Protein AF-A0A1M4ZNV3-F1 (afdb_monomer_lite)

Sequence (64 aa):
MVWDYFILVSLVVSAMALYFNTISIIKKIHRGEETFKDTFLGSILFGYIMLCFFTRILSILNHV

Radius of gyration: 15.31 Å; chains: 1; bounding box: 41×15×41 Å

Structure (mmCIF, N/CA/C/O backbone):
data_AF-A0A1M4ZNV3-F1
#
_entry.id   AF-A0A1M4ZNV3-F1
#
loop_
_atom_site.group_PDB
_atom_site.id
_atom_site.type_symbol
_atom_site.label_atom_id
_atom_site.label_alt_id
_atom_site.label_comp_id
_atom_site.label_asym_id
_atom_site.label_entity_id
_atom_site.label_seq_id
_atom_site.pdbx_PDB_ins_code
_atom_site.Cartn_x
_atom_site.Cartn_y
_atom_site.Cartn_z
_atom_site.occupancy
_atom_site.B_iso_or_equiv
_atom_site.auth_seq_id
_atom_site.auth_comp_id
_atom_site.auth_asym_id
_atom_site.auth_atom_id
_atom_site.pdbx_PDB_model_num
ATOM 1 N N . MET A 1 1 ? 9.504 -0.623 -22.338 1.00 59.84 1 MET A N 1
ATOM 2 C CA . MET A 1 1 ? 8.267 0.099 -22.717 1.00 59.84 1 MET A CA 1
ATOM 3 C C . MET A 1 1 ? 7.015 -0.520 -22.098 1.00 59.84 1 MET A C 1
ATOM 5 O O . MET A 1 1 ? 6.492 0.087 -21.180 1.00 59.84 1 MET A O 1
ATOM 9 N N . VAL A 1 2 ? 6.533 -1.706 -22.504 1.00 64.75 2 VAL A N 1
ATOM 10 C CA . VAL A 1 2 ? 5.266 -2.275 -21.961 1.00 64.75 2 VAL A CA 1
ATOM 11 C C . VAL A 1 2 ? 5.328 -2.558 -20.450 1.00 64.75 2 VAL A C 1
ATOM 13 O O . VAL A 1 2 ? 4.409 -2.214 -19.712 1.00 64.75 2 VAL A O 1
ATOM 16 N N . TRP A 1 3 ? 6.444 -3.114 -19.971 1.00 63.28 3 TRP A N 1
ATOM 17 C CA . TRP A 1 3 ? 6.657 -3.404 -18.548 1.00 63.28 3 TRP A CA 1
ATOM 18 C C . TRP A 1 3 ? 6.726 -2.148 -17.670 1.00 63.28 3 TRP A C 1
ATOM 20 O O . TRP A 1 3 ? 6.254 -2.164 -16.538 1.00 63.28 3 TRP A O 1
ATOM 30 N N . ASP A 1 4 ? 7.249 -1.041 -18.201 1.00 68.69 4 ASP A N 1
ATOM 31 C CA . ASP A 1 4 ? 7.385 0.218 -17.459 1.00 68.69 4 ASP A CA 1
ATOM 32 C C . ASP A 1 4 ? 6.018 0.870 -17.214 1.00 68.69 4 ASP A C 1
ATOM 34 O O . ASP A 1 4 ? 5.748 1.361 -16.119 1.00 68.69 4 ASP A O 1
ATOM 38 N N . TYR A 1 5 ? 5.113 0.785 -18.196 1.00 71.12 5 TYR A N 1
ATOM 39 C CA . TYR A 1 5 ? 3.721 1.210 -18.037 1.00 71.12 5 TYR A CA 1
ATOM 40 C C . TYR A 1 5 ? 2.972 0.359 -17.012 1.00 71.12 5 TYR A C 1
ATOM 42 O O . TYR A 1 5 ? 2.249 0.902 -16.180 1.00 71.12 5 TYR A O 1
ATOM 50 N N . PHE A 1 6 ? 3.160 -0.963 -17.035 1.00 70.12 6 PHE A N 1
ATOM 51 C CA . PHE A 1 6 ? 2.497 -1.857 -16.084 1.00 70.12 6 PHE A CA 1
ATOM 52 C C . PHE A 1 6 ? 2.914 -1.562 -14.635 1.00 70.12 6 PHE A C 1
ATOM 54 O O . PHE A 1 6 ? 2.079 -1.557 -13.729 1.00 70.12 6 PHE A O 1
ATOM 61 N N . ILE A 1 7 ? 4.195 -1.246 -14.423 1.00 70.19 7 ILE A N 1
ATOM 62 C CA . ILE A 1 7 ? 4.731 -0.845 -13.117 1.00 70.19 7 ILE A CA 1
ATOM 63 C C . ILE A 1 7 ? 4.159 0.504 -12.684 1.00 70.19 7 ILE A C 1
ATOM 65 O O . ILE A 1 7 ? 3.700 0.625 -11.551 1.00 70.19 7 ILE A O 1
ATOM 69 N N . LEU A 1 8 ? 4.144 1.501 -13.574 1.00 73.38 8 LEU A N 1
ATOM 70 C CA . LEU A 1 8 ? 3.600 2.824 -13.264 1.00 73.38 8 LEU A CA 1
ATOM 71 C C . LEU A 1 8 ? 2.122 2.734 -12.857 1.00 73.38 8 LEU A C 1
ATOM 73 O O . LEU A 1 8 ? 1.724 3.290 -11.835 1.00 73.38 8 LEU A O 1
ATOM 77 N N . VAL A 1 9 ? 1.323 1.982 -13.618 1.00 77.62 9 VAL A N 1
ATOM 78 C CA . VAL A 1 9 ? -0.095 1.745 -13.317 1.00 77.62 9 VAL A CA 1
ATOM 79 C C . VAL A 1 9 ? -0.251 1.016 -11.984 1.00 77.62 9 VAL A C 1
ATOM 81 O O . VAL A 1 9 ? -1.046 1.446 -11.151 1.00 77.62 9 VAL A O 1
ATOM 84 N N . SER A 1 10 ? 0.536 -0.035 -11.743 1.00 72.44 10 SER A N 1
ATOM 85 C CA . SER A 1 10 ? 0.504 -0.775 -10.475 1.00 72.44 10 SER A CA 1
ATOM 86 C C . SER A 1 10 ? 0.829 0.134 -9.288 1.00 72.44 10 SER A C 1
ATOM 88 O O . SER A 1 10 ? 0.141 0.090 -8.273 1.00 72.44 10 SER A O 1
ATOM 90 N N . LEU A 1 11 ? 1.816 1.019 -9.434 1.00 75.44 11 LEU A N 1
ATOM 91 C CA . LEU A 1 11 ? 2.232 1.948 -8.388 1.00 75.44 11 LEU A CA 1
ATOM 92 C C . LEU A 1 11 ? 1.139 2.973 -8.059 1.00 75.44 11 LEU A C 1
ATOM 94 O O . LEU A 1 11 ? 0.851 3.209 -6.886 1.00 75.44 11 LEU A O 1
ATOM 98 N N . VAL A 1 12 ? 0.484 3.531 -9.082 1.00 81.50 12 VAL A N 1
ATOM 99 C CA . VAL A 1 12 ? -0.643 4.462 -8.906 1.00 81.50 12 VAL A CA 1
ATOM 100 C C . VAL A 1 12 ? -1.833 3.767 -8.237 1.00 81.50 12 VAL A C 1
ATOM 102 O O . VAL A 1 12 ? -2.395 4.302 -7.280 1.00 81.50 12 VAL A O 1
ATOM 105 N N . VAL A 1 13 ? -2.195 2.562 -8.689 1.00 81.94 13 VAL A N 1
ATOM 106 C CA . VAL A 1 13 ? -3.309 1.785 -8.118 1.00 81.94 13 VAL A CA 1
ATOM 107 C C . VAL A 1 13 ? -3.045 1.449 -6.653 1.00 81.94 13 VAL A C 1
ATOM 109 O O . VAL A 1 13 ? -3.920 1.635 -5.804 1.00 81.94 13 VAL A O 1
ATOM 112 N N . SER A 1 14 ? -1.836 1.001 -6.323 1.00 76.88 14 SER A N 1
ATOM 113 C CA . SER A 1 14 ? -1.498 0.660 -4.946 1.00 76.88 14 SER A CA 1
ATOM 114 C C . SER A 1 14 ? -1.401 1.893 -4.037 1.00 76.88 14 SER A C 1
ATOM 116 O O . SER A 1 14 ? -1.835 1.825 -2.887 1.00 76.88 14 SER A O 1
ATOM 118 N N . ALA A 1 15 ? -0.923 3.038 -4.541 1.00 79.00 15 ALA A N 1
ATOM 119 C CA . ALA A 1 15 ? -0.941 4.300 -3.797 1.00 79.00 15 ALA A CA 1
ATOM 120 C C . ALA A 1 15 ? -2.375 4.762 -3.479 1.00 79.00 15 ALA A C 1
ATOM 122 O O . ALA A 1 15 ? -2.663 5.140 -2.341 1.00 79.00 15 ALA A O 1
ATOM 123 N N . MET A 1 16 ? -3.295 4.668 -4.448 1.00 83.06 16 MET A N 1
ATOM 124 C CA . MET A 1 16 ? -4.714 4.960 -4.211 1.00 83.06 16 MET A CA 1
ATOM 125 C C . MET A 1 16 ? -5.320 4.018 -3.168 1.00 83.06 16 MET A C 1
ATOM 127 O O . MET A 1 16 ? -5.997 4.471 -2.246 1.00 83.06 16 MET A O 1
ATOM 131 N N . ALA A 1 17 ? -5.047 2.717 -3.267 1.00 81.38 17 ALA A N 1
ATOM 132 C CA . ALA A 1 17 ? -5.548 1.735 -2.312 1.00 81.38 17 ALA A CA 1
ATOM 133 C C . ALA A 1 17 ? -5.025 1.981 -0.884 1.00 81.38 17 ALA A C 1
ATOM 135 O O . ALA A 1 17 ? -5.806 1.910 0.067 1.00 81.38 17 ALA A O 1
ATOM 136 N N . LEU A 1 18 ? -3.748 2.348 -0.718 1.00 81.38 18 LEU A N 1
ATOM 137 C CA . LEU A 1 18 ? -3.197 2.748 0.583 1.00 81.38 18 LEU A CA 1
ATOM 138 C C . LEU A 1 18 ? -3.868 4.007 1.140 1.00 81.38 18 LEU A C 1
ATOM 140 O O . LEU A 1 18 ? -4.188 4.054 2.330 1.00 81.38 18 LEU A O 1
ATOM 144 N N . TYR A 1 19 ? -4.111 5.009 0.295 1.00 81.50 19 TYR A N 1
ATOM 145 C CA . TYR A 1 19 ? -4.790 6.241 0.696 1.00 81.50 19 TYR A CA 1
ATOM 146 C C . TYR A 1 19 ? -6.212 5.970 1.204 1.00 81.50 19 TYR A C 1
ATOM 148 O O . TYR A 1 19 ? -6.572 6.395 2.305 1.00 81.50 19 TYR A O 1
ATOM 156 N N . PHE A 1 20 ? -7.005 5.198 0.453 1.00 82.75 20 PHE A N 1
ATOM 157 C CA . PHE A 1 20 ? -8.356 4.820 0.875 1.00 82.75 20 PHE A CA 1
ATOM 158 C C . PHE A 1 20 ? -8.351 3.991 2.158 1.00 82.75 20 PHE A C 1
ATOM 160 O O . PHE A 1 20 ? -9.185 4.226 3.036 1.00 82.75 20 PHE A O 1
ATOM 167 N N . ASN A 1 21 ? -7.399 3.067 2.299 1.00 82.38 21 ASN A N 1
ATOM 168 C CA . ASN A 1 21 ? -7.281 2.254 3.502 1.00 82.38 21 ASN A CA 1
ATOM 169 C C . ASN A 1 21 ? -6.925 3.117 4.728 1.00 82.38 21 ASN A C 1
ATOM 171 O O . ASN A 1 21 ? -7.557 3.012 5.777 1.00 82.38 21 ASN A O 1
ATOM 175 N N . THR A 1 22 ? -6.016 4.079 4.561 1.00 81.50 22 THR A N 1
ATOM 176 C CA . THR A 1 22 ? -5.648 5.043 5.610 1.00 81.50 22 THR A CA 1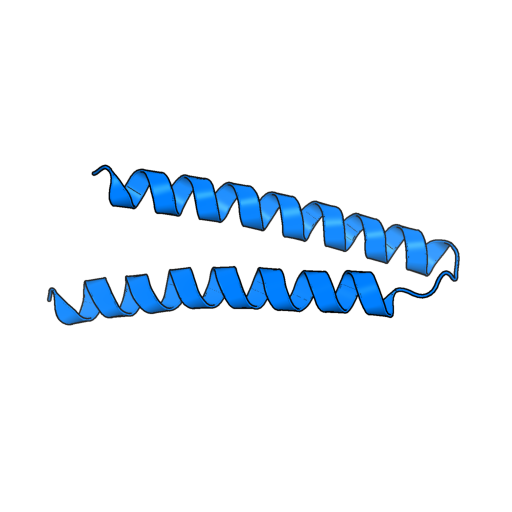
ATOM 177 C C . THR A 1 22 ? -6.852 5.881 6.047 1.00 81.50 22 THR A C 1
ATOM 179 O O . THR A 1 22 ? -7.123 5.995 7.242 1.00 81.50 22 THR A O 1
ATOM 182 N N . ILE A 1 23 ? -7.635 6.414 5.102 1.00 84.25 23 ILE A N 1
ATOM 183 C CA . ILE A 1 23 ? -8.864 7.157 5.424 1.00 84.25 23 ILE A CA 1
ATOM 184 C C . ILE A 1 23 ? -9.893 6.266 6.129 1.00 84.25 23 ILE A C 1
ATOM 186 O O . ILE A 1 23 ? -10.549 6.726 7.065 1.00 84.25 23 ILE A O 1
ATOM 190 N N . SER A 1 24 ? -10.044 5.012 5.697 1.00 82.88 24 SER A N 1
ATOM 191 C CA . SER A 1 24 ? -10.940 4.040 6.335 1.00 82.88 24 SER A CA 1
ATOM 192 C C . SER A 1 24 ? -10.552 3.819 7.798 1.00 82.88 24 SER A C 1
ATOM 194 O O . SER A 1 24 ? -11.390 3.985 8.684 1.00 82.88 24 SER A O 1
ATOM 196 N N . ILE A 1 25 ? -9.269 3.559 8.065 1.00 82.69 25 ILE A N 1
ATOM 197 C CA . ILE A 1 25 ? -8.732 3.375 9.419 1.00 82.69 25 ILE A CA 1
ATOM 198 C C . ILE A 1 25 ? -8.964 4.625 10.272 1.00 82.69 25 ILE A C 1
ATOM 200 O O . ILE A 1 25 ? -9.489 4.510 11.375 1.00 82.69 25 ILE A O 1
ATOM 204 N N . ILE A 1 26 ? -8.651 5.822 9.762 1.00 82.06 26 ILE A N 1
ATOM 205 C CA . ILE A 1 26 ? -8.861 7.081 10.498 1.00 82.06 26 ILE A CA 1
ATOM 206 C C . ILE A 1 26 ? -10.339 7.259 10.865 1.00 82.06 26 ILE A C 1
ATOM 208 O O . ILE A 1 26 ? -10.658 7.590 12.008 1.00 82.06 26 ILE A O 1
ATOM 212 N N . LYS A 1 27 ? -11.256 7.002 9.923 1.00 82.12 27 LYS A N 1
ATOM 213 C CA . LYS A 1 27 ? -12.702 7.077 10.181 1.00 82.12 27 LYS A CA 1
ATOM 214 C C . LYS A 1 27 ? -13.152 6.057 11.225 1.00 82.12 27 LYS A C 1
ATOM 216 O O . LYS A 1 27 ? -13.973 6.402 12.071 1.00 82.12 27 LYS A O 1
ATOM 221 N N . LYS A 1 28 ? -12.622 4.833 11.183 1.00 82.44 28 LYS A N 1
ATOM 222 C CA . LYS A 1 28 ? -12.948 3.769 12.143 1.00 82.44 28 LYS A CA 1
ATOM 223 C C . LYS A 1 28 ? -12.413 4.065 13.543 1.00 82.44 28 LYS A C 1
ATOM 225 O O . LYS A 1 28 ? -13.169 3.940 14.500 1.00 82.44 28 LYS A O 1
ATOM 230 N N . ILE A 1 29 ? -11.185 4.581 13.663 1.00 82.81 29 ILE A N 1
ATOM 231 C CA . ILE A 1 29 ? -10.624 5.065 14.939 1.00 82.81 29 ILE A CA 1
ATOM 232 C C . ILE A 1 29 ? -11.519 6.158 15.527 1.00 82.81 29 ILE A C 1
ATOM 234 O O . ILE A 1 29 ? -11.850 6.114 16.708 1.00 82.81 29 ILE A O 1
ATOM 238 N N . HIS A 1 30 ? -11.970 7.106 14.699 1.00 84.75 30 HIS A N 1
ATOM 239 C CA . HIS A 1 30 ? -12.847 8.189 15.150 1.00 84.75 30 HIS A CA 1
ATOM 240 C C . HIS A 1 30 ? -14.229 7.700 15.621 1.00 84.75 30 HIS A C 1
ATOM 242 O O . HIS A 1 30 ? -14.895 8.386 16.390 1.00 84.75 30 HIS A O 1
ATOM 248 N N . ARG A 1 31 ? -14.662 6.515 15.170 1.00 86.75 31 ARG A N 1
ATOM 249 C CA . ARG A 1 31 ? -15.911 5.853 15.581 1.00 86.75 31 ARG A CA 1
ATOM 250 C C . ARG A 1 31 ? -15.726 4.838 16.714 1.00 86.75 31 ARG A C 1
ATOM 252 O O . ARG A 1 31 ? -16.720 4.298 17.187 1.00 86.75 31 ARG A O 1
ATOM 259 N N . GLY A 1 32 ? -14.490 4.575 17.144 1.00 79.19 32 GLY A N 1
ATOM 260 C CA . GLY A 1 32 ? -14.177 3.533 18.127 1.00 79.19 32 GLY A CA 1
ATOM 261 C C . GLY A 1 32 ? -14.353 2.100 17.603 1.00 79.19 32 GLY A C 1
ATOM 262 O O . GLY A 1 32 ? -14.506 1.181 18.401 1.00 79.19 32 GLY A O 1
ATOM 263 N N . GLU A 1 33 ? -14.359 1.901 16.282 1.00 81.81 33 GLU A N 1
ATOM 264 C CA . GLU A 1 33 ? -14.470 0.581 15.649 1.00 81.81 33 GLU A CA 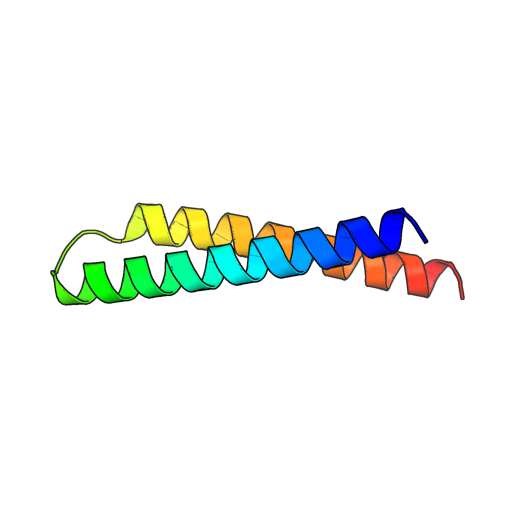1
ATOM 265 C C . GLU A 1 33 ? -13.102 -0.125 15.594 1.00 81.81 33 GLU A C 1
ATOM 267 O O . GLU A 1 33 ? -12.058 0.520 15.464 1.00 81.81 33 GLU A O 1
ATOM 272 N N . GLU A 1 34 ? -13.088 -1.461 15.643 1.00 76.31 34 GLU A N 1
ATOM 273 C CA . GLU A 1 34 ? -11.848 -2.230 15.493 1.00 76.31 34 GLU A CA 1
ATOM 274 C C . GLU A 1 34 ? -11.221 -2.046 14.100 1.00 76.31 34 GLU A C 1
ATOM 276 O O . GLU A 1 34 ? -11.862 -2.242 13.065 1.00 76.31 34 GLU A O 1
ATOM 281 N N . THR A 1 35 ? -9.927 -1.723 14.070 1.00 78.31 35 THR A N 1
ATOM 282 C CA . THR A 1 35 ? -9.170 -1.387 12.848 1.00 78.31 35 THR A CA 1
ATOM 283 C C . THR A 1 35 ? -8.129 -2.427 12.442 1.00 78.31 35 THR A C 1
ATOM 285 O O . THR A 1 35 ? -7.395 -2.231 11.469 1.00 78.31 35 THR A O 1
ATOM 288 N N . PHE A 1 36 ? -8.053 -3.553 13.157 1.00 76.94 36 PHE A N 1
ATOM 289 C CA . PHE A 1 36 ? -6.990 -4.546 12.976 1.00 76.94 36 PHE A CA 1
ATOM 290 C C . PHE A 1 36 ? -6.974 -5.143 11.560 1.00 76.94 36 PHE A C 1
ATOM 292 O O . PHE A 1 36 ? -5.918 -5.237 10.936 1.00 76.94 36 PHE A O 1
ATOM 299 N N . LYS A 1 37 ? -8.148 -5.486 11.007 1.00 73.75 37 LYS A N 1
ATOM 300 C CA . LYS A 1 37 ? -8.259 -6.058 9.652 1.00 73.75 37 LYS A CA 1
ATOM 301 C C . LYS A 1 37 ? -7.852 -5.078 8.552 1.00 73.75 37 LYS A C 1
ATOM 303 O O . LYS A 1 37 ? -7.129 -5.472 7.641 1.00 73.75 37 LYS A O 1
ATOM 308 N N . ASP A 1 38 ? -8.289 -3.822 8.631 1.00 72.94 38 ASP A N 1
ATOM 309 C CA . ASP A 1 38 ? -7.942 -2.800 7.632 1.00 72.94 38 ASP A CA 1
ATOM 310 C C . ASP A 1 38 ? -6.443 -2.488 7.664 1.00 72.94 38 ASP A C 1
ATOM 312 O O . ASP A 1 38 ? -5.792 -2.418 6.620 1.00 72.94 38 ASP A O 1
ATOM 316 N N . THR A 1 39 ? -5.875 -2.408 8.871 1.00 75.38 39 THR A N 1
ATOM 317 C CA . THR A 1 39 ? -4.437 -2.202 9.086 1.00 75.38 39 THR A CA 1
ATOM 318 C C . THR A 1 39 ? -3.614 -3.365 8.528 1.00 75.38 39 THR A C 1
ATOM 320 O O . THR A 1 39 ? -2.616 -3.138 7.846 1.00 75.38 39 THR A O 1
ATOM 323 N N . PHE A 1 40 ? -4.053 -4.609 8.749 1.00 78.19 40 PHE A N 1
ATOM 324 C CA . PHE A 1 40 ? -3.406 -5.809 8.210 1.00 78.19 40 PHE A CA 1
ATOM 325 C C . PHE A 1 40 ? -3.452 -5.865 6.674 1.00 78.19 40 PHE A C 1
ATOM 327 O O . PHE A 1 40 ? -2.453 -6.158 6.022 1.00 78.19 40 PHE A O 1
ATOM 334 N N . LEU A 1 41 ? -4.592 -5.524 6.070 1.00 77.19 41 LEU A N 1
ATOM 335 C CA . LEU A 1 41 ? -4.702 -5.396 4.613 1.00 77.19 41 LEU A CA 1
ATOM 336 C C . LEU A 1 41 ? -3.803 -4.277 4.071 1.00 77.19 41 LEU A C 1
ATOM 338 O O . LEU A 1 41 ? -3.179 -4.440 3.023 1.00 77.19 41 LEU A O 1
ATOM 342 N N . GLY A 1 42 ? -3.708 -3.157 4.791 1.00 77.44 42 GLY A N 1
ATOM 343 C CA . GLY A 1 42 ? -2.869 -2.020 4.419 1.00 77.44 42 GLY A CA 1
ATOM 344 C C . GLY A 1 42 ? -1.383 -2.358 4.430 1.00 77.44 42 GLY A C 1
ATOM 345 O O . GLY A 1 42 ? -0.671 -1.995 3.494 1.00 77.44 42 GLY A O 1
ATOM 346 N N . SER A 1 43 ? -0.919 -3.102 5.435 1.00 76.94 43 SER A N 1
ATOM 347 C CA . SER A 1 43 ? 0.485 -3.508 5.538 1.00 76.94 43 SER A CA 1
ATOM 348 C C . SER A 1 43 ? 0.891 -4.521 4.464 1.00 76.94 43 SER A C 1
ATOM 350 O O . SER A 1 43 ? 1.979 -4.388 3.902 1.00 76.94 43 SER A O 1
ATOM 352 N N . ILE A 1 44 ? 0.016 -5.469 4.102 1.00 82.38 44 ILE A N 1
ATOM 353 C CA . ILE A 1 44 ? 0.247 -6.384 2.968 1.00 82.38 44 ILE A CA 1
ATOM 354 C C . ILE A 1 44 ? 0.392 -5.593 1.665 1.00 82.38 44 ILE A C 1
ATOM 356 O O . ILE A 1 44 ? 1.329 -5.822 0.897 1.00 82.38 44 ILE A O 1
ATOM 360 N N . LEU A 1 45 ? -0.512 -4.637 1.427 1.00 78.38 45 LEU A N 1
ATOM 361 C CA . LEU A 1 45 ? -0.489 -3.823 0.214 1.00 78.38 45 LEU A CA 1
ATOM 362 C C . LEU A 1 45 ? 0.776 -2.960 0.137 1.00 78.38 45 LEU A C 1
ATOM 364 O O . LEU A 1 45 ? 1.404 -2.875 -0.916 1.00 78.38 45 LEU A O 1
ATOM 368 N N . PHE A 1 46 ? 1.187 -2.369 1.260 1.00 78.81 46 PHE A N 1
ATOM 369 C CA . PHE A 1 46 ? 2.429 -1.606 1.358 1.00 78.81 46 PHE A CA 1
ATOM 370 C C . PHE A 1 46 ? 3.664 -2.478 1.090 1.00 78.81 46 PHE A C 1
ATOM 372 O O . PHE A 1 46 ? 4.543 -2.090 0.319 1.00 78.81 46 PHE A O 1
ATOM 379 N N . GLY A 1 47 ? 3.707 -3.683 1.668 1.00 80.50 47 GLY A N 1
ATOM 380 C CA . GLY A 1 47 ? 4.783 -4.646 1.437 1.00 80.50 47 GLY A CA 1
ATOM 381 C C . GLY A 1 47 ? 4.917 -5.040 -0.036 1.00 80.50 47 GLY A C 1
ATOM 382 O O . GLY A 1 47 ? 6.030 -5.092 -0.559 1.00 80.50 47 GLY A O 1
ATOM 383 N N . TYR A 1 48 ? 3.792 -5.237 -0.731 1.00 79.38 48 TYR A N 1
ATOM 384 C CA . TYR A 1 48 ? 3.781 -5.536 -2.165 1.00 79.38 48 TYR A CA 1
ATOM 385 C C . TYR A 1 48 ? 4.393 -4.402 -3.006 1.00 79.38 48 TYR A C 1
ATOM 387 O O . TYR A 1 48 ? 5.247 -4.660 -3.855 1.00 79.38 48 TYR A O 1
ATOM 395 N N . ILE A 1 49 ? 4.035 -3.141 -2.730 1.00 77.25 49 ILE A N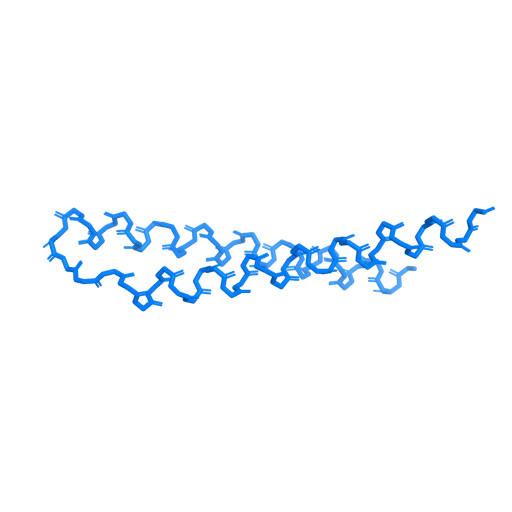 1
ATOM 396 C CA . ILE A 1 49 ? 4.615 -1.976 -3.427 1.00 77.25 49 ILE A CA 1
ATOM 397 C 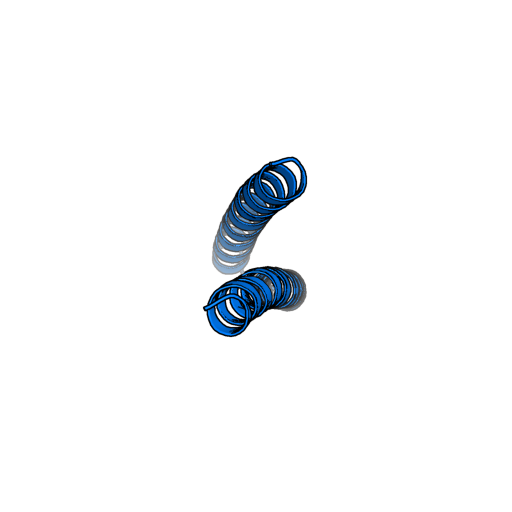C . ILE A 1 49 ? 6.128 -1.916 -3.227 1.00 77.25 49 ILE A C 1
ATOM 399 O O . ILE A 1 49 ? 6.873 -1.738 -4.193 1.00 77.25 49 ILE A O 1
ATOM 403 N N . MET A 1 50 ? 6.586 -2.078 -1.983 1.00 78.38 50 MET A N 1
ATOM 404 C CA . MET A 1 50 ? 8.011 -2.023 -1.653 1.00 78.38 50 MET A CA 1
ATOM 405 C C . MET A 1 50 ? 8.795 -3.119 -2.375 1.00 78.38 50 MET A C 1
ATOM 407 O O . MET A 1 50 ? 9.872 -2.848 -2.903 1.00 78.38 50 MET A O 1
ATOM 411 N N . LEU A 1 51 ? 8.239 -4.329 -2.481 1.00 80.25 51 LEU A N 1
ATOM 412 C CA . LEU A 1 51 ? 8.849 -5.428 -3.228 1.00 80.25 51 LEU A CA 1
ATOM 413 C C . LEU A 1 51 ? 8.979 -5.106 -4.728 1.00 80.25 51 LEU A C 1
ATOM 415 O O . LEU A 1 51 ? 10.044 -5.325 -5.314 1.00 80.25 51 LEU A O 1
ATOM 419 N N . CYS A 1 52 ? 7.935 -4.548 -5.351 1.00 74.25 52 CYS A N 1
ATOM 420 C CA . CYS A 1 52 ? 7.986 -4.100 -6.748 1.00 74.25 52 CYS A CA 1
ATOM 421 C C . CYS A 1 52 ? 9.044 -3.007 -6.967 1.00 74.25 52 CYS A C 1
ATOM 423 O O . CYS A 1 52 ? 9.745 -3.010 -7.979 1.00 74.25 52 CYS A O 1
ATOM 425 N N . PHE A 1 53 ? 9.200 -2.091 -6.012 1.00 76.00 53 PHE A N 1
ATOM 426 C CA . PHE A 1 53 ? 10.213 -1.040 -6.089 1.00 76.00 53 PHE A CA 1
ATOM 427 C C . PHE A 1 53 ? 11.634 -1.610 -5.949 1.00 76.00 53 PHE A C 1
ATOM 429 O O . PHE A 1 53 ? 12.521 -1.290 -6.743 1.00 76.00 53 PHE A O 1
ATOM 436 N N . PHE A 1 54 ? 11.840 -2.514 -4.986 1.00 80.44 54 PHE A N 1
ATOM 437 C CA . PHE A 1 54 ? 13.141 -3.122 -4.703 1.00 80.44 54 PHE A CA 1
ATOM 438 C C . PHE A 1 54 ? 13.632 -3.999 -5.858 1.00 80.44 54 PHE A C 1
ATOM 440 O O . PHE A 1 54 ? 14.782 -3.895 -6.280 1.00 80.44 54 PHE A O 1
ATOM 447 N N . THR A 1 55 ? 12.744 -4.820 -6.425 1.00 75.62 55 THR A N 1
ATOM 448 C CA . THR A 1 55 ? 13.045 -5.641 -7.608 1.00 75.62 55 THR A CA 1
ATOM 449 C C . THR A 1 55 ? 13.434 -4.786 -8.814 1.00 75.62 55 THR A C 1
ATOM 451 O O . THR A 1 55 ? 14.322 -5.177 -9.574 1.00 75.62 55 THR A O 1
ATOM 454 N N . ARG A 1 56 ? 12.854 -3.587 -8.972 1.00 69.75 56 ARG A N 1
ATOM 455 C CA . ARG A 1 56 ? 13.251 -2.669 -10.045 1.00 69.75 56 ARG A CA 1
ATOM 456 C C . ARG A 1 56 ? 14.598 -1.998 -9.812 1.00 69.75 56 ARG A C 1
ATOM 458 O O . ARG A 1 56 ? 15.386 -1.943 -10.753 1.00 69.75 56 ARG A O 1
ATOM 465 N N . ILE A 1 57 ? 14.883 -1.543 -8.592 1.00 75.44 57 ILE A N 1
ATOM 466 C CA . ILE A 1 57 ? 16.212 -1.021 -8.230 1.00 75.44 57 ILE A CA 1
ATOM 467 C C . ILE A 1 57 ? 17.280 -2.092 -8.476 1.00 75.44 57 ILE A C 1
ATOM 469 O O . ILE A 1 57 ? 18.294 -1.810 -9.109 1.00 75.44 57 ILE A O 1
ATOM 473 N N . LEU A 1 58 ? 17.018 -3.335 -8.062 1.00 78.12 58 LEU A N 1
ATOM 474 C CA . LEU A 1 58 ? 17.919 -4.466 -8.283 1.00 78.12 58 LEU A CA 1
ATOM 475 C C . LEU A 1 58 ? 18.112 -4.771 -9.779 1.00 78.12 58 LEU A C 1
ATOM 477 O O . LEU A 1 58 ? 19.224 -5.033 -10.222 1.00 78.12 58 LEU A O 1
ATOM 481 N N . SER A 1 59 ? 17.039 -4.705 -10.573 1.00 73.88 59 SER A N 1
ATOM 482 C CA . SER A 1 59 ? 17.100 -4.870 -12.030 1.00 73.88 59 SER A CA 1
ATOM 483 C C . SER A 1 59 ? 17.919 -3.774 -12.715 1.00 73.88 59 SER A C 1
ATOM 485 O O . SER A 1 59 ? 18.618 -4.086 -13.672 1.00 73.88 59 SER A O 1
ATOM 487 N N . ILE A 1 60 ? 17.838 -2.522 -12.252 1.00 74.44 60 ILE A N 1
ATOM 488 C CA . ILE A 1 60 ? 18.649 -1.411 -12.773 1.00 74.44 60 ILE A CA 1
ATOM 489 C C . ILE A 1 60 ? 20.117 -1.611 -12.386 1.00 74.44 60 ILE A C 1
ATOM 491 O O . ILE A 1 60 ? 20.979 -1.506 -13.249 1.00 74.44 60 ILE A O 1
ATOM 495 N N . LEU A 1 61 ? 20.393 -1.955 -11.124 1.00 73.56 61 LEU A N 1
ATOM 496 C CA . LEU A 1 61 ? 21.748 -2.211 -10.623 1.00 73.56 61 LEU A CA 1
ATOM 497 C C . LEU A 1 61 ? 22.445 -3.377 -11.336 1.00 73.56 61 LEU A C 1
ATOM 499 O O . LEU A 1 61 ? 23.638 -3.292 -11.566 1.00 73.56 61 LEU A O 1
ATOM 503 N N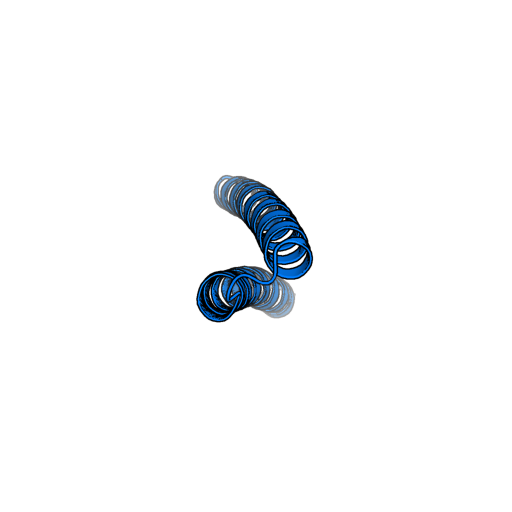 . ASN A 1 62 ? 21.719 -4.440 -11.693 1.00 71.94 62 ASN A N 1
ATOM 504 C CA . ASN A 1 62 ? 22.279 -5.589 -12.420 1.00 71.94 62 ASN A CA 1
ATOM 505 C C . ASN A 1 62 ? 22.432 -5.360 -13.938 1.00 71.94 62 ASN A C 1
ATOM 507 O O . ASN A 1 62 ? 23.020 -6.198 -14.616 1.00 71.94 62 ASN A O 1
ATOM 511 N N . HIS A 1 63 ? 21.855 -4.287 -14.488 1.00 56.06 63 HIS A N 1
ATOM 512 C CA . HIS A 1 63 ? 21.991 -3.910 -15.902 1.00 56.06 63 HIS A CA 1
ATOM 513 C C . HIS A 1 63 ? 23.035 -2.801 -16.140 1.00 56.06 63 HIS A C 1
ATOM 515 O O . HIS A 1 63 ? 23.215 -2.392 -17.290 1.00 56.06 63 HIS A O 1
ATOM 521 N N . VAL A 1 64 ? 23.699 -2.332 -15.077 1.00 49.56 64 VAL A N 1
ATOM 522 C CA . VAL A 1 64 ? 24.894 -1.467 -15.082 1.00 49.56 64 VAL A CA 1
ATOM 523 C C . VAL A 1 64 ? 26.117 -2.337 -14.823 1.00 49.56 64 VAL A C 1
ATOM 525 O O . VAL A 1 64 ? 27.144 -2.096 -15.492 1.00 49.56 64 VAL A O 1
#

Foldseek 3Di:
DVVVVVLVVLLVVLVVLLVVLVVVLVVCVVVVHDNPVSVVVNVVSVVVNVVSVVVVVVVVVVVD

Secondary structure (DSSP, 8-state):
-HHHHHHHHHHHHHHHHHHHHHHHHHHHHHHT---HHHHHHHHHHHHHHHHHHHHHHHHHHTT-

pLDDT: mean 76.56, std 6.75, range [49.56, 86.75]

Organi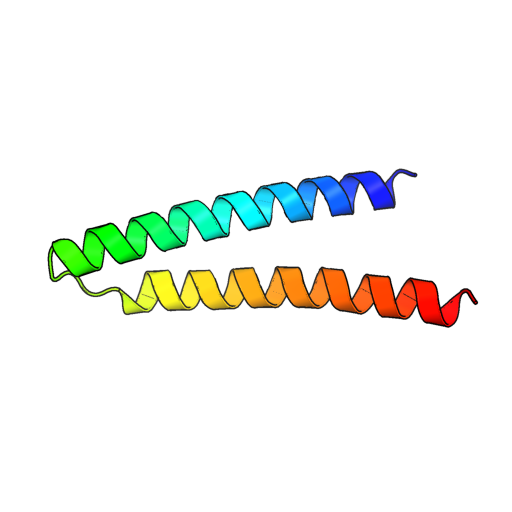sm: NCBI:txid1121256